Protein AF-A0A957YI51-F1 (afdb_monomer_lite)

Sequence (127 aa):
MATQTDQQYLSGVKQEYQYGFHDEVEAVFKAEKGLNHAVIDQISDHKKEPDWMRQFRHEALDIFFSKPEVTWGADLSGIDYDDIYYYLKPSAGAEKSWDDVPESIKNTFERLGIPEAERKFLAGVGA

Radius of gyration: 21.05 Å; chains: 1; bounding box: 51×34×49 Å

pLDDT: mean 77.15, std 16.67, range [40.56, 98.19]

Secondary structure (DSSP, 8-state):
---HHHHHHHHT-----TT-------EEEEPPSSSSHHHHHHHHHHHT--HHHHHHHHHHHHHHHHSPPP-SSS--TT--TTS----EEES-PPPSSTTTS-HHHHHHHHHTT--HHHHHHHTT---

Structure (mmCIF, N/CA/C/O backbone):
data_AF-A0A957YI51-F1
#
_entry.id   AF-A0A957YI51-F1
#
loop_
_atom_site.group_PDB
_atom_site.id
_atom_site.type_symbol
_atom_site.label_atom_id
_atom_site.label_alt_id
_atom_site.label_comp_id
_atom_site.label_asym_id
_atom_site.label_entity_id
_atom_site.label_seq_id
_atom_site.pdbx_PDB_ins_code
_atom_site.Cartn_x
_atom_site.Cartn_y
_atom_site.Cartn_z
_atom_site.occupancy
_atom_site.B_iso_or_equiv
_atom_site.auth_seq_id
_atom_site.auth_comp_id
_atom_site.auth_asym_id
_atom_site.auth_atom_id
_atom_site.pdbx_PDB_model_num
ATOM 1 N N . MET A 1 1 ? 28.084 -5.874 23.500 1.00 45.31 1 MET A N 1
ATOM 2 C CA . MET A 1 1 ? 27.596 -7.250 23.723 1.00 45.31 1 MET A CA 1
ATOM 3 C C . MET A 1 1 ? 26.633 -7.181 24.892 1.00 45.31 1 MET A C 1
ATOM 5 O O . MET A 1 1 ? 27.051 -6.690 25.932 1.00 45.31 1 MET A O 1
ATOM 9 N N . ALA A 1 2 ? 25.362 -7.540 24.703 1.00 43.53 2 ALA A N 1
ATOM 10 C CA . ALA A 1 2 ? 24.394 -7.557 25.801 1.00 43.53 2 ALA A CA 1
ATOM 11 C C . ALA A 1 2 ? 24.813 -8.620 26.830 1.00 43.53 2 ALA A C 1
ATOM 13 O O . ALA A 1 2 ? 25.266 -9.703 26.452 1.00 43.53 2 ALA A O 1
ATOM 14 N N . THR A 1 3 ? 24.742 -8.280 28.111 1.00 65.38 3 THR A N 1
ATOM 15 C CA . THR A 1 3 ? 25.159 -9.143 29.219 1.00 65.38 3 THR A CA 1
ATOM 16 C C . THR A 1 3 ? 24.106 -10.218 29.498 1.00 65.38 3 THR A C 1
ATOM 18 O O . THR A 1 3 ? 22.938 -10.081 29.140 1.00 65.38 3 THR A O 1
ATOM 21 N N . GLN A 1 4 ? 24.506 -11.306 30.160 1.00 58.78 4 GLN A N 1
ATOM 22 C CA . GLN A 1 4 ? 23.603 -12.397 30.561 1.00 58.78 4 GLN A CA 1
ATOM 23 C C . GLN A 1 4 ? 22.441 -11.890 31.440 1.00 58.78 4 GLN A C 1
ATOM 25 O O . GLN A 1 4 ? 21.329 -12.411 31.384 1.00 58.78 4 GLN A O 1
ATOM 30 N N . THR A 1 5 ? 22.690 -10.805 32.177 1.00 57.94 5 THR A N 1
ATOM 31 C CA . THR A 1 5 ? 21.710 -10.051 32.958 1.00 57.94 5 THR A CA 1
ATOM 32 C C . THR A 1 5 ? 20.639 -9.407 32.071 1.00 57.94 5 THR A C 1
ATOM 34 O O . THR A 1 5 ? 19.455 -9.511 32.380 1.00 57.94 5 THR A O 1
ATOM 37 N N . ASP A 1 6 ? 21.020 -8.819 30.931 1.00 52.44 6 ASP A N 1
ATOM 38 C CA . ASP A 1 6 ? 20.088 -8.169 29.996 1.00 52.44 6 ASP A CA 1
ATOM 39 C C . ASP A 1 6 ? 19.117 -9.185 29.369 1.00 52.44 6 ASP A C 1
ATOM 41 O O . ASP A 1 6 ? 17.923 -8.919 29.240 1.00 52.44 6 ASP A O 1
ATOM 45 N N . GLN A 1 7 ? 19.595 -10.394 29.049 1.00 55.66 7 GLN A N 1
ATOM 46 C CA . GLN A 1 7 ? 18.735 -11.475 28.546 1.00 55.66 7 GLN A CA 1
ATOM 47 C C . GLN A 1 7 ? 17.732 -11.968 29.600 1.00 55.66 7 GLN A C 1
ATOM 49 O O . GLN A 1 7 ? 16.598 -12.318 29.265 1.00 55.66 7 GLN A O 1
ATOM 54 N N . GLN A 1 8 ? 18.121 -11.962 30.876 1.00 60.22 8 GLN A N 1
ATOM 55 C CA . GLN A 1 8 ? 17.261 -12.380 31.981 1.00 60.22 8 GLN A CA 1
ATOM 56 C C . GLN A 1 8 ? 16.135 -11.366 32.240 1.00 60.22 8 GLN A C 1
ATOM 58 O O . GLN A 1 8 ? 14.993 -11.777 32.454 1.00 60.22 8 GLN A O 1
ATOM 63 N N . TYR A 1 9 ? 16.411 -10.062 32.109 1.00 57.12 9 TYR A N 1
ATOM 64 C CA . TYR A 1 9 ? 15.390 -9.006 32.166 1.00 57.12 9 TYR A CA 1
ATOM 65 C C . TYR A 1 9 ? 14.380 -9.086 31.012 1.00 57.12 9 TYR A C 1
ATOM 67 O O . TYR A 1 9 ? 13.189 -8.867 31.228 1.00 57.12 9 TYR A O 1
ATOM 75 N N . LEU A 1 10 ? 14.821 -9.450 29.805 1.00 55.34 10 LEU A N 1
ATOM 76 C CA . LEU A 1 10 ? 13.952 -9.546 28.625 1.00 55.34 10 LEU A CA 1
ATOM 77 C C . LEU A 1 10 ? 13.072 -10.808 28.612 1.00 55.34 10 LEU A C 1
ATOM 79 O O . LEU A 1 10 ? 12.015 -10.810 27.985 1.00 55.34 10 LEU A O 1
ATOM 83 N N . SER A 1 11 ? 13.457 -11.866 29.335 1.00 54.53 11 SER A N 1
ATOM 84 C CA . SER A 1 11 ? 12.711 -13.136 29.382 1.00 54.53 11 SER A CA 1
ATOM 85 C C . SER A 1 11 ? 11.302 -13.022 29.992 1.00 54.53 11 SER A C 1
ATOM 87 O O . SER A 1 11 ? 10.409 -13.781 29.617 1.00 54.53 11 SER A O 1
ATOM 89 N N . GLY A 1 12 ? 11.077 -12.042 30.878 1.00 47.72 12 GLY A N 1
ATOM 90 C CA . GLY A 1 12 ? 9.769 -11.731 31.473 1.00 47.72 12 GLY A CA 1
ATOM 91 C C . GLY A 1 12 ? 8.920 -10.748 30.657 1.00 47.72 12 GLY A C 1
ATOM 92 O O . GLY A 1 12 ? 7.750 -10.538 30.971 1.00 47.72 12 GLY A O 1
ATOM 93 N N . VAL A 1 13 ? 9.485 -10.171 29.589 1.00 49.03 13 VAL A N 1
ATOM 94 C CA . VAL A 1 13 ? 8.809 -9.251 28.656 1.00 49.03 13 VAL A CA 1
ATOM 95 C C . VAL A 1 13 ? 8.195 -10.033 27.486 1.00 49.03 13 VAL A C 1
ATOM 97 O O . VAL A 1 13 ? 8.062 -9.538 26.377 1.00 49.03 13 VAL A O 1
ATOM 100 N N . LYS A 1 14 ? 7.739 -11.265 27.729 1.00 46.00 14 LYS A N 1
ATOM 101 C CA . LYS A 1 14 ? 6.561 -11.789 27.023 1.00 46.00 14 LYS A CA 1
ATOM 102 C C . LYS A 1 14 ? 5.304 -11.321 27.756 1.00 46.00 14 LYS A C 1
ATOM 104 O O . LYS A 1 14 ? 4.459 -12.121 28.139 1.00 46.00 14 LYS A O 1
ATOM 109 N N . GLN A 1 15 ? 5.209 -10.018 28.008 1.00 53.44 15 GLN A N 1
ATOM 110 C CA . GLN A 1 15 ? 3.908 -9.421 28.258 1.00 53.44 15 GLN A CA 1
ATOM 111 C C . GLN A 1 15 ? 3.202 -9.508 26.908 1.00 53.44 15 GLN A C 1
ATOM 113 O O . GLN A 1 15 ? 3.546 -8.767 25.987 1.00 53.44 15 GLN A O 1
ATOM 118 N N . GLU A 1 16 ? 2.282 -10.462 26.758 1.00 51.34 16 GLU A N 1
ATOM 119 C CA . GLU A 1 16 ? 1.227 -10.317 25.761 1.00 51.34 16 GLU A CA 1
ATOM 120 C C . GLU A 1 16 ? 0.728 -8.880 25.873 1.00 51.34 16 GLU A C 1
ATOM 122 O O . GLU A 1 16 ? 0.451 -8.392 26.972 1.00 51.34 16 GLU A O 1
ATOM 127 N N . TYR A 1 17 ? 0.762 -8.167 24.753 1.00 48.41 17 TYR A N 1
ATOM 128 C CA . TYR A 1 17 ? 0.387 -6.768 24.686 1.00 48.41 17 TYR A CA 1
ATOM 129 C C . TYR A 1 17 ? -0.985 -6.615 25.362 1.00 48.41 17 TYR A C 1
ATOM 131 O O . TYR A 1 17 ? -1.987 -7.088 24.834 1.00 48.41 17 TYR A O 1
ATOM 139 N N . GLN A 1 18 ? -1.034 -6.014 26.561 1.00 54.97 18 GLN A N 1
ATOM 140 C CA . GLN A 1 18 ? -2.257 -5.988 27.386 1.00 54.97 18 GLN A CA 1
ATOM 141 C C . GLN A 1 18 ? -3.412 -5.225 26.715 1.00 54.97 18 GLN A C 1
ATOM 143 O O . GLN A 1 18 ? -4.568 -5.351 27.109 1.00 54.97 18 GLN A O 1
ATOM 148 N N . TYR A 1 19 ? -3.093 -4.473 25.662 1.00 55.12 19 TYR A N 1
ATOM 149 C CA . TYR A 1 19 ? -4.014 -3.742 24.802 1.00 55.12 19 TYR A CA 1
ATOM 150 C C . TYR A 1 19 ? -4.185 -4.411 23.426 1.00 55.12 19 TYR A C 1
ATOM 152 O O . TYR A 1 19 ? -4.542 -3.745 22.464 1.00 55.12 19 TYR A O 1
ATOM 160 N N . GLY A 1 20 ? -3.942 -5.724 23.311 1.00 52.91 20 GLY A N 1
ATOM 161 C CA . GLY A 1 20 ? -4.068 -6.530 22.081 1.00 52.91 20 GLY A CA 1
ATOM 162 C C . GLY A 1 20 ? -5.494 -6.763 21.612 1.00 52.91 20 GLY A C 1
ATOM 163 O O . GLY A 1 20 ? -5.789 -7.779 20.989 1.00 52.91 20 GLY A O 1
ATOM 164 N N . PHE A 1 21 ? -6.385 -5.832 21.925 1.00 64.38 21 PHE A N 1
ATOM 165 C CA . PHE A 1 21 ? -7.707 -5.831 21.356 1.00 64.38 21 PHE A CA 1
ATOM 166 C C . PHE A 1 21 ? -7.609 -5.444 19.885 1.00 64.38 21 PHE A C 1
ATOM 168 O O . PHE A 1 21 ? -7.009 -4.436 19.521 1.00 64.38 21 PHE A O 1
ATOM 175 N N . HIS A 1 22 ? -8.187 -6.282 19.040 1.00 61.22 22 HIS A N 1
ATOM 176 C CA . HIS A 1 22 ? -8.424 -5.966 17.649 1.00 61.22 22 HIS A CA 1
ATOM 177 C C . HIS A 1 22 ? -9.932 -5.838 17.478 1.00 61.22 22 HIS A C 1
ATOM 179 O O . HIS A 1 22 ? -10.688 -6.719 17.888 1.00 61.22 22 HIS A O 1
ATOM 185 N N . ASP A 1 23 ? -10.370 -4.741 16.881 1.00 64.38 23 ASP A N 1
ATOM 186 C CA . ASP A 1 23 ? -11.728 -4.666 16.371 1.00 64.38 23 ASP A CA 1
ATOM 187 C C . ASP A 1 23 ? -11.706 -5.220 14.947 1.00 64.38 23 ASP A C 1
ATOM 189 O O . ASP A 1 23 ? -10.830 -4.879 14.144 1.00 64.38 23 ASP A O 1
ATOM 193 N N . GLU A 1 24 ? -12.649 -6.104 14.628 1.00 62.59 24 GLU A N 1
ATOM 194 C CA . GLU A 1 24 ? -12.847 -6.526 13.246 1.00 62.59 24 GLU A CA 1
ATOM 195 C C . GLU A 1 24 ? -13.447 -5.352 12.473 1.00 62.59 24 GLU A C 1
ATOM 197 O O . GLU A 1 24 ? -14.633 -5.044 12.570 1.00 62.59 24 GLU A O 1
ATOM 202 N N . VAL A 1 25 ? -12.595 -4.642 11.736 1.00 62.69 25 VAL A N 1
ATOM 203 C CA . VAL A 1 25 ? -13.043 -3.585 10.835 1.00 62.69 25 VAL A CA 1
ATOM 204 C C . VAL A 1 25 ? -13.392 -4.228 9.503 1.00 62.69 25 VAL A C 1
ATOM 206 O O . VAL A 1 25 ? -12.512 -4.692 8.773 1.00 62.69 25 VAL A O 1
ATOM 209 N N . GLU A 1 26 ? -14.676 -4.223 9.155 1.00 65.88 26 GLU A N 1
ATOM 210 C CA . GLU A 1 26 ? -15.096 -4.564 7.800 1.00 65.88 26 GLU A CA 1
ATOM 211 C C . GLU A 1 26 ? -14.574 -3.491 6.841 1.00 65.88 26 GLU A C 1
ATOM 213 O O . GLU A 1 26 ? -14.992 -2.334 6.876 1.00 65.88 26 GLU A O 1
ATOM 218 N N . ALA A 1 27 ? -13.607 -3.844 5.999 1.00 65.75 27 ALA A N 1
ATOM 219 C CA . ALA A 1 27 ? -13.106 -2.949 4.967 1.00 65.75 27 ALA A CA 1
ATOM 220 C C . ALA A 1 27 ? -14.086 -2.916 3.784 1.00 65.75 27 ALA A C 1
ATOM 222 O O . ALA A 1 27 ? -14.526 -3.966 3.323 1.00 65.75 27 ALA A O 1
ATOM 223 N N . VAL A 1 28 ? -14.362 -1.731 3.223 1.00 75.75 28 VAL A N 1
ATOM 224 C CA . VAL A 1 28 ? -15.124 -1.611 1.953 1.00 75.75 28 VAL A CA 1
ATOM 225 C C . VAL A 1 28 ? -14.394 -2.320 0.830 1.00 75.75 28 VAL A C 1
ATOM 227 O O . VAL A 1 28 ? -14.995 -2.833 -0.111 1.00 75.75 28 VAL A O 1
ATOM 230 N N . PHE A 1 29 ? -13.069 -2.282 0.899 1.00 81.25 29 PHE A N 1
ATOM 231 C CA . PHE A 1 29 ? -12.224 -2.926 -0.070 1.00 81.25 29 PHE A CA 1
ATOM 232 C C . PHE A 1 29 ? -10.929 -3.366 0.582 1.00 81.25 29 PHE A C 1
ATOM 234 O O . PHE A 1 29 ? -10.285 -2.612 1.314 1.00 81.25 29 PHE A O 1
ATOM 241 N N . LYS A 1 30 ? -10.543 -4.590 0.261 1.00 85.50 30 LYS A N 1
ATOM 242 C CA . LYS A 1 30 ? -9.280 -5.188 0.643 1.00 85.50 30 LYS A CA 1
ATOM 243 C C . LYS A 1 30 ? -8.686 -5.760 -0.631 1.00 85.50 30 LYS A C 1
ATOM 245 O O . LYS A 1 30 ? -9.330 -6.591 -1.271 1.00 85.50 30 LYS A O 1
ATOM 250 N N . ALA A 1 31 ? -7.515 -5.265 -1.016 1.00 89.75 31 ALA A N 1
ATOM 251 C CA . ALA A 1 31 ? -6.793 -5.879 -2.117 1.00 89.75 31 ALA A CA 1
ATOM 252 C C . ALA A 1 31 ? -6.390 -7.310 -1.730 1.00 89.75 31 ALA A C 1
ATOM 254 O O . ALA A 1 31 ? -6.347 -7.654 -0.543 1.00 89.75 31 ALA A O 1
ATOM 255 N N . GLU A 1 32 ? -6.106 -8.145 -2.722 1.00 91.81 32 GLU A N 1
ATOM 256 C CA . GLU A 1 32 ? -5.492 -9.444 -2.472 1.00 91.81 32 GLU A CA 1
ATOM 257 C C . GLU A 1 32 ? -4.138 -9.273 -1.772 1.00 91.81 32 GLU A C 1
ATOM 259 O O . GLU A 1 32 ? -3.515 -8.205 -1.812 1.00 91.81 32 GLU A O 1
ATOM 264 N N . LYS A 1 33 ? -3.711 -10.323 -1.067 1.00 94.19 33 LYS A N 1
ATOM 265 C CA . LYS A 1 33 ? -2.382 -10.330 -0.468 1.00 94.19 33 LYS A CA 1
ATOM 266 C C . LYS A 1 33 ? -1.323 -10.414 -1.559 1.00 94.19 33 LYS A C 1
ATOM 268 O O . LYS A 1 33 ? -1.519 -11.064 -2.587 1.00 94.19 33 LYS A O 1
ATOM 273 N N . GLY A 1 34 ? -0.193 -9.793 -1.271 1.00 95.00 34 GLY A N 1
ATOM 274 C CA . GLY A 1 34 ? 1.035 -10.006 -2.004 1.00 95.00 34 GLY A CA 1
ATOM 275 C C . GLY A 1 34 ? 1.452 -8.863 -2.907 1.00 95.00 34 GLY A C 1
ATOM 276 O O . GLY A 1 34 ? 0.703 -7.926 -3.193 1.00 95.00 34 GLY A O 1
ATOM 277 N N . LEU A 1 35 ? 2.711 -8.933 -3.322 1.00 95.38 35 LEU A N 1
ATOM 278 C CA . LEU A 1 35 ? 3.374 -7.882 -4.075 1.00 95.38 35 LEU A CA 1
ATOM 279 C C . LEU A 1 35 ? 3.507 -8.304 -5.539 1.00 95.38 35 LEU A C 1
ATOM 281 O O . LEU A 1 35 ? 4.521 -8.850 -5.957 1.00 95.38 35 LEU A O 1
ATOM 285 N N . ASN A 1 36 ? 2.462 -8.075 -6.334 1.00 96.69 36 ASN A N 1
ATOM 286 C CA . ASN A 1 36 ? 2.433 -8.481 -7.741 1.00 96.69 36 ASN A CA 1
ATOM 287 C C . ASN A 1 36 ? 1.644 -7.498 -8.629 1.00 96.69 36 ASN A C 1
ATOM 289 O O . ASN A 1 36 ? 0.976 -6.582 -8.145 1.00 96.69 36 ASN A O 1
ATOM 293 N N . HIS A 1 37 ? 1.720 -7.692 -9.951 1.00 97.38 37 HIS A N 1
ATOM 294 C CA . HIS A 1 37 ? 1.043 -6.823 -10.921 1.00 97.38 37 HIS A CA 1
ATOM 295 C C . HIS A 1 37 ? -0.484 -6.857 -10.780 1.00 97.38 37 HIS A C 1
ATOM 297 O O . HIS A 1 37 ? -1.112 -5.809 -10.891 1.00 97.38 37 HIS A O 1
ATOM 303 N N . ALA A 1 38 ? -1.076 -8.014 -10.467 1.00 96.69 38 ALA A N 1
ATOM 304 C CA . ALA A 1 38 ? -2.524 -8.131 -10.313 1.00 96.69 38 ALA A CA 1
ATOM 305 C C . ALA A 1 38 ? -3.042 -7.284 -9.139 1.00 96.69 38 ALA A C 1
ATOM 307 O O . ALA A 1 38 ? -4.075 -6.632 -9.259 1.00 96.69 38 ALA A O 1
ATOM 308 N N . VAL A 1 39 ? -2.293 -7.211 -8.034 1.00 96.12 39 VAL A N 1
ATOM 309 C CA . VAL A 1 39 ? -2.624 -6.342 -6.894 1.00 96.12 39 VAL A CA 1
ATOM 310 C C . VAL A 1 39 ? -2.545 -4.862 -7.281 1.00 96.12 39 VAL A C 1
ATOM 312 O O . VAL A 1 39 ? -3.421 -4.083 -6.902 1.00 96.12 39 VAL A O 1
ATOM 315 N N . ILE A 1 40 ? -1.551 -4.460 -8.079 1.00 96.56 40 ILE A N 1
ATOM 316 C CA . ILE A 1 40 ? -1.463 -3.087 -8.609 1.00 96.56 40 ILE A CA 1
ATOM 317 C C . ILE A 1 40 ? -2.691 -2.764 -9.461 1.00 96.56 40 ILE A C 1
ATOM 319 O O . ILE A 1 40 ? -3.326 -1.732 -9.242 1.00 96.56 40 ILE A O 1
ATOM 323 N N . ASP A 1 41 ? -3.048 -3.661 -10.379 1.00 96.44 41 ASP A N 1
ATOM 324 C CA . ASP A 1 41 ? -4.219 -3.524 -11.243 1.00 96.44 41 ASP A CA 1
ATOM 325 C C . ASP A 1 41 ? -5.498 -3.353 -10.418 1.00 96.44 41 ASP A C 1
ATOM 327 O O . ASP A 1 41 ? -6.249 -2.395 -10.607 1.00 96.44 41 ASP A O 1
ATOM 331 N N . GLN A 1 42 ? -5.686 -4.224 -9.427 1.00 95.12 42 GLN A N 1
ATOM 332 C CA . GLN A 1 42 ? -6.834 -4.214 -8.528 1.00 95.12 42 GLN A CA 1
ATOM 333 C C . GLN A 1 42 ? -6.950 -2.890 -7.752 1.00 95.12 42 GLN A C 1
ATOM 335 O O . GLN A 1 42 ? -8.043 -2.330 -7.619 1.00 95.12 42 GLN A O 1
ATOM 340 N N . ILE A 1 43 ? -5.828 -2.370 -7.240 1.00 94.56 43 ILE A N 1
ATOM 341 C CA . ILE A 1 43 ? -5.780 -1.103 -6.498 1.00 94.56 43 ILE A CA 1
ATOM 342 C C . ILE A 1 43 ? -6.076 0.075 -7.426 1.00 94.56 43 ILE A C 1
ATOM 344 O O . ILE A 1 43 ? -6.879 0.945 -7.071 1.00 94.56 43 ILE A O 1
ATOM 348 N N . SER A 1 44 ? -5.441 0.127 -8.597 1.00 95.69 44 SER A N 1
ATOM 349 C CA . SER A 1 44 ? -5.625 1.221 -9.552 1.00 95.69 44 SER A CA 1
ATOM 350 C C . SER A 1 44 ? -7.056 1.262 -10.093 1.00 95.69 44 SER A C 1
ATOM 352 O O . SER A 1 44 ? -7.637 2.350 -10.151 1.00 95.69 44 SER A O 1
ATOM 354 N N . ASP A 1 45 ? -7.664 0.106 -10.376 1.00 94.50 45 ASP A N 1
ATOM 355 C CA . ASP A 1 45 ? -9.066 0.000 -10.797 1.00 94.50 45 ASP A CA 1
ATOM 356 C C . ASP A 1 45 ? -10.017 0.465 -9.682 1.00 94.50 45 ASP A C 1
ATOM 358 O O . ASP A 1 45 ? -10.928 1.264 -9.924 1.00 94.50 45 ASP A O 1
ATOM 362 N N . HIS A 1 46 ? -9.773 0.045 -8.432 1.00 92.12 46 HIS A N 1
ATOM 363 C CA . HIS A 1 46 ? -10.581 0.477 -7.288 1.00 92.12 46 HIS A CA 1
ATOM 364 C C . HIS A 1 46 ? -10.510 1.994 -7.065 1.00 92.12 46 HIS A C 1
ATOM 366 O O . HIS A 1 46 ? -11.520 2.651 -6.791 1.00 92.12 46 HIS A O 1
ATOM 372 N N . LYS A 1 47 ? -9.308 2.564 -7.174 1.00 91.94 47 LYS A N 1
ATOM 373 C CA . LYS A 1 47 ? -9.054 3.988 -6.938 1.00 91.94 47 LYS A CA 1
ATOM 374 C C . LYS A 1 47 ? -9.362 4.873 -8.146 1.00 91.94 47 LYS A C 1
ATOM 376 O O . LYS A 1 47 ? -9.372 6.092 -7.981 1.00 91.94 47 LYS A O 1
ATOM 381 N N . LYS A 1 48 ? -9.629 4.287 -9.320 1.00 93.62 48 LYS A N 1
ATOM 382 C CA . LYS A 1 48 ? -9.796 4.999 -10.598 1.00 93.62 48 LYS A CA 1
ATOM 383 C C . LYS A 1 48 ? -8.610 5.930 -10.872 1.00 93.62 48 LYS A C 1
ATOM 385 O O . LYS A 1 48 ? -8.783 7.113 -11.166 1.00 93.62 48 LYS A O 1
ATOM 390 N N . GLU A 1 49 ? -7.403 5.401 -10.678 1.00 93.19 49 GLU A N 1
ATOM 391 C CA . GLU A 1 49 ? -6.164 6.149 -10.896 1.00 93.19 49 GLU A CA 1
ATOM 392 C C . GLU A 1 49 ? -5.954 6.447 -12.392 1.00 93.19 49 GLU A C 1
ATOM 394 O O . GLU A 1 49 ? -6.402 5.679 -13.242 1.00 93.19 49 GLU A O 1
ATOM 399 N N . PRO A 1 50 ? -5.271 7.552 -12.738 1.00 97.06 50 PRO A N 1
ATOM 400 C CA . PRO A 1 50 ? -4.870 7.806 -14.117 1.00 97.06 50 PRO A CA 1
ATOM 401 C C . PRO A 1 50 ? -3.818 6.788 -14.586 1.00 97.06 50 PRO A C 1
ATOM 403 O O . PRO A 1 50 ? -2.968 6.365 -13.799 1.00 97.06 50 PRO A O 1
ATOM 406 N N . ASP A 1 51 ? -3.815 6.467 -15.882 1.00 96.31 51 ASP A N 1
ATOM 407 C CA . ASP A 1 51 ? -2.978 5.402 -16.466 1.00 96.31 51 ASP A CA 1
ATOM 408 C C . ASP A 1 51 ? -1.483 5.540 -16.156 1.00 96.31 51 ASP A C 1
ATOM 410 O O . ASP A 1 51 ? -0.807 4.547 -15.888 1.00 96.31 51 ASP A O 1
ATOM 414 N N . TRP A 1 52 ? -0.966 6.772 -16.126 1.00 97.25 52 TRP A N 1
ATOM 415 C CA . TRP A 1 52 ? 0.444 7.025 -15.820 1.00 97.25 52 TRP A CA 1
ATOM 416 C C . TRP A 1 52 ? 0.834 6.524 -14.422 1.00 97.25 52 TRP A C 1
ATOM 418 O O . TRP A 1 52 ? 1.960 6.079 -14.220 1.00 97.25 52 TRP A O 1
ATOM 428 N N . MET A 1 53 ? -0.088 6.568 -13.453 1.00 97.19 53 MET A N 1
ATOM 429 C CA . MET A 1 53 ? 0.171 6.121 -12.085 1.00 97.19 53 MET A CA 1
ATOM 430 C C . MET A 1 53 ? 0.212 4.595 -12.009 1.00 97.19 53 MET A C 1
ATOM 432 O O . MET A 1 53 ? 1.078 4.045 -11.333 1.00 97.19 53 MET A O 1
ATOM 436 N N . ARG A 1 54 ? -0.676 3.916 -12.745 1.00 97.00 54 ARG A N 1
ATOM 437 C CA . ARG A 1 54 ? -0.674 2.453 -12.875 1.00 97.00 54 ARG A CA 1
ATOM 438 C C . ARG A 1 54 ? 0.629 1.967 -13.508 1.00 97.00 54 ARG A C 1
ATOM 440 O O . ARG A 1 54 ? 1.304 1.113 -12.943 1.00 97.00 54 ARG A O 1
ATOM 447 N N . GLN A 1 55 ? 1.023 2.572 -14.629 1.00 97.88 55 GLN A N 1
ATOM 448 C CA . GLN A 1 55 ? 2.276 2.254 -15.326 1.00 97.88 55 GLN A CA 1
ATOM 449 C C . GLN A 1 55 ? 3.489 2.468 -14.419 1.00 97.88 55 GLN A C 1
ATOM 451 O O . GLN A 1 55 ? 4.296 1.558 -14.251 1.00 97.88 55 GLN A O 1
ATOM 456 N N . PHE A 1 56 ? 3.555 3.615 -13.740 1.00 98.19 56 PHE A N 1
ATOM 457 C CA . PHE A 1 56 ? 4.628 3.915 -12.797 1.00 98.19 56 PHE A CA 1
ATOM 458 C C . PHE A 1 56 ? 4.745 2.870 -11.676 1.00 98.19 56 PHE A C 1
ATOM 460 O O . PHE A 1 56 ? 5.850 2.487 -11.296 1.00 98.19 56 PHE A O 1
ATOM 467 N N . ARG A 1 57 ? 3.618 2.384 -11.138 1.00 97.56 57 ARG A N 1
ATOM 468 C CA . ARG A 1 57 ? 3.626 1.337 -10.104 1.00 97.56 57 ARG A CA 1
ATOM 469 C C . ARG A 1 57 ? 4.154 0.007 -10.638 1.00 97.56 57 ARG A C 1
ATOM 471 O O . ARG A 1 57 ? 4.919 -0.638 -9.929 1.00 97.56 57 ARG A O 1
ATOM 478 N N . HIS A 1 58 ? 3.777 -0.393 -11.853 1.00 98.12 58 HIS A N 1
ATOM 479 C CA . HIS A 1 58 ? 4.316 -1.611 -12.464 1.00 98.12 58 HIS A CA 1
ATOM 480 C C . HIS A 1 58 ? 5.820 -1.500 -12.718 1.00 98.12 58 HIS A C 1
ATOM 482 O O . HIS A 1 58 ? 6.561 -2.394 -12.327 1.00 98.12 58 HIS A O 1
ATOM 488 N N . GLU A 1 59 ? 6.287 -0.377 -13.266 1.00 98.19 59 GLU A N 1
ATOM 489 C CA . GLU A 1 59 ? 7.723 -0.143 -13.462 1.00 98.19 59 GLU A CA 1
ATOM 490 C C . GLU A 1 59 ? 8.487 -0.178 -12.132 1.00 98.19 59 GLU A C 1
ATOM 492 O O . GLU A 1 59 ? 9.563 -0.766 -12.033 1.00 98.19 59 GLU A O 1
ATOM 497 N N . ALA A 1 60 ? 7.924 0.416 -11.076 1.00 97.69 60 ALA A N 1
ATOM 498 C CA . ALA A 1 60 ? 8.516 0.373 -9.744 1.00 97.69 60 ALA A CA 1
ATOM 499 C C . ALA A 1 60 ? 8.583 -1.055 -9.178 1.00 97.69 60 ALA A C 1
ATOM 501 O O . ALA A 1 60 ? 9.564 -1.390 -8.512 1.00 97.69 60 ALA A O 1
ATOM 502 N N . LEU A 1 61 ? 7.576 -1.890 -9.452 1.00 97.25 61 LEU A N 1
ATOM 503 C CA . LEU A 1 61 ? 7.547 -3.296 -9.050 1.00 97.25 61 LEU A CA 1
ATOM 504 C C . LEU A 1 61 ? 8.635 -4.108 -9.764 1.00 97.25 61 LEU A C 1
ATOM 506 O O . LEU A 1 61 ? 9.391 -4.828 -9.112 1.00 97.25 61 LEU A O 1
ATOM 510 N N . ASP A 1 62 ? 8.771 -3.932 -11.077 1.00 97.69 62 ASP A N 1
ATOM 511 C CA . ASP A 1 62 ? 9.824 -4.582 -11.864 1.00 97.69 62 ASP A CA 1
ATOM 512 C C . ASP A 1 62 ? 11.213 -4.173 -11.359 1.00 97.69 62 ASP A C 1
ATOM 514 O O . ASP A 1 62 ? 12.107 -5.001 -11.160 1.00 97.69 62 ASP A O 1
ATOM 518 N N . ILE A 1 63 ? 11.387 -2.878 -11.078 1.00 97.25 63 ILE A N 1
ATOM 519 C CA . ILE A 1 63 ? 12.619 -2.344 -10.503 1.00 97.25 63 ILE A CA 1
ATOM 520 C C . ILE A 1 63 ? 12.877 -2.947 -9.120 1.00 97.25 63 ILE A C 1
ATOM 522 O O . ILE A 1 63 ? 14.024 -3.294 -8.836 1.00 97.25 63 ILE A O 1
ATOM 526 N N . PHE A 1 64 ? 11.857 -3.081 -8.273 1.00 94.31 64 PHE A N 1
ATOM 527 C CA . PHE A 1 64 ? 11.983 -3.684 -6.948 1.00 94.31 64 PHE A CA 1
ATOM 528 C C . PHE A 1 64 ? 12.514 -5.118 -7.040 1.00 94.31 64 PHE A C 1
ATOM 530 O O . PHE A 1 64 ? 13.552 -5.407 -6.448 1.00 94.31 64 PHE A O 1
ATOM 537 N N . PHE A 1 65 ? 11.895 -5.972 -7.860 1.00 93.50 65 PHE A N 1
ATOM 538 C CA . PHE A 1 65 ? 12.331 -7.364 -8.026 1.00 93.50 65 PHE A CA 1
ATOM 539 C C . PHE A 1 65 ? 13.662 -7.517 -8.769 1.00 93.50 65 PHE A C 1
ATOM 541 O O . PHE A 1 65 ? 14.352 -8.520 -8.601 1.00 93.50 65 PHE A O 1
ATOM 548 N N . SER A 1 66 ? 14.060 -6.526 -9.571 1.00 96.19 66 SER A N 1
ATOM 549 C CA . SER A 1 66 ? 15.379 -6.525 -10.216 1.00 96.19 66 SER A CA 1
ATOM 550 C C . SER A 1 66 ? 16.529 -6.179 -9.262 1.00 96.19 66 SER A C 1
ATOM 552 O O . SER A 1 66 ? 17.694 -6.428 -9.588 1.00 96.19 66 SER A O 1
ATOM 554 N N . LYS A 1 67 ? 16.238 -5.565 -8.108 1.00 91.56 67 LYS A N 1
ATOM 555 C CA . LYS A 1 67 ? 17.260 -5.152 -7.144 1.00 91.56 67 LYS A CA 1
ATOM 556 C C . LYS A 1 67 ? 17.550 -6.280 -6.154 1.00 91.56 67 LYS A C 1
ATOM 558 O O . LYS A 1 67 ? 16.623 -6.925 -5.679 1.00 91.56 67 LYS A O 1
ATOM 563 N N . PRO A 1 68 ? 18.827 -6.500 -5.799 1.00 89.12 68 PRO A N 1
ATOM 564 C CA . PRO A 1 68 ? 19.158 -7.423 -4.726 1.00 89.12 68 PRO A CA 1
ATOM 565 C C . PRO A 1 68 ? 18.665 -6.876 -3.384 1.00 89.12 68 PRO A C 1
ATOM 567 O O . PRO A 1 68 ? 18.569 -5.659 -3.193 1.00 89.12 68 PRO A O 1
ATOM 570 N N . GLU A 1 69 ? 18.421 -7.783 -2.441 1.00 84.69 69 GLU A N 1
ATOM 571 C CA . GLU A 1 69 ? 18.143 -7.414 -1.057 1.00 84.69 69 GLU A CA 1
ATOM 572 C C . GLU A 1 69 ? 19.269 -6.542 -0.491 1.00 84.69 69 GLU A C 1
ATOM 574 O O . GLU A 1 69 ? 20.463 -6.767 -0.728 1.00 84.69 69 GLU A O 1
ATOM 579 N N . VAL A 1 70 ? 18.883 -5.508 0.254 1.00 84.81 70 VAL A N 1
ATOM 580 C CA . VAL A 1 70 ? 19.848 -4.622 0.900 1.00 84.81 70 VAL A CA 1
ATOM 581 C C . VAL A 1 70 ? 20.511 -5.349 2.065 1.00 84.81 70 VAL A C 1
ATOM 583 O O . VAL A 1 70 ? 19.853 -5.955 2.900 1.00 84.81 70 VAL A O 1
ATOM 586 N N . THR A 1 71 ? 21.838 -5.277 2.132 1.00 82.94 71 THR A N 1
ATOM 587 C CA . THR A 1 71 ? 22.639 -5.955 3.167 1.00 82.94 71 THR A CA 1
ATOM 588 C C . THR A 1 71 ? 22.957 -5.068 4.369 1.00 82.94 71 THR A C 1
ATOM 590 O O . THR A 1 71 ? 23.612 -5.502 5.315 1.00 82.94 71 THR A O 1
ATOM 593 N N . TRP A 1 72 ? 22.534 -3.806 4.329 1.00 86.25 72 TRP A N 1
ATOM 594 C CA . TRP A 1 72 ? 22.739 -2.835 5.393 1.00 86.25 72 TRP A CA 1
ATOM 595 C C . TRP A 1 72 ? 21.401 -2.521 6.070 1.00 86.25 72 TRP A C 1
ATOM 597 O O . TRP A 1 72 ? 20.378 -2.402 5.402 1.00 86.25 72 TRP A O 1
ATOM 607 N N . GLY A 1 73 ? 21.416 -2.346 7.393 1.00 87.50 73 GLY A N 1
ATOM 608 C CA . GLY A 1 73 ? 20.220 -2.026 8.177 1.00 87.50 73 GLY A CA 1
ATOM 609 C C . GLY A 1 73 ? 19.643 -3.225 8.929 1.00 87.50 73 GLY A C 1
ATOM 610 O O . GLY A 1 73 ? 20.389 -4.079 9.406 1.00 87.50 73 GLY A O 1
ATOM 611 N N . ALA A 1 74 ? 18.320 -3.225 9.105 1.00 85.12 74 ALA A N 1
ATOM 612 C CA . ALA A 1 74 ? 17.602 -4.321 9.744 1.00 85.12 74 ALA A CA 1
ATOM 613 C C . ALA A 1 74 ? 17.584 -5.559 8.838 1.00 85.12 74 ALA A C 1
ATOM 615 O O . ALA A 1 74 ? 17.595 -5.437 7.616 1.00 85.12 74 ALA A O 1
ATOM 616 N N . ASP A 1 75 ? 17.537 -6.738 9.451 1.00 86.75 75 ASP A N 1
ATOM 617 C CA . ASP A 1 75 ? 17.381 -7.995 8.727 1.00 86.75 75 ASP A CA 1
ATOM 618 C C . ASP A 1 75 ? 15.976 -8.077 8.111 1.00 86.75 75 ASP A C 1
ATOM 620 O O . ASP A 1 75 ? 14.972 -8.002 8.823 1.00 86.75 75 ASP A O 1
ATOM 624 N N . LEU A 1 76 ? 15.921 -8.194 6.782 1.00 85.88 76 LEU A N 1
ATOM 625 C CA . LEU A 1 76 ? 14.683 -8.269 6.003 1.00 85.88 76 LEU A CA 1
ATOM 626 C C . LEU A 1 76 ? 14.318 -9.707 5.610 1.00 85.88 76 LEU A C 1
ATOM 628 O O . LEU A 1 76 ? 13.256 -9.913 5.030 1.00 85.88 76 LEU A O 1
ATOM 632 N N . SER A 1 77 ? 15.149 -10.701 5.946 1.00 85.25 77 SER A N 1
ATOM 633 C CA . SER A 1 77 ? 14.952 -12.102 5.536 1.00 85.25 77 SER A CA 1
ATOM 634 C C . SER A 1 77 ? 13.663 -12.735 6.071 1.00 85.25 77 SER A C 1
ATOM 636 O O . SER A 1 77 ? 13.186 -13.731 5.533 1.00 85.25 77 SER A O 1
ATOM 638 N N . GLY A 1 78 ? 13.082 -12.160 7.127 1.00 86.19 78 GLY A N 1
ATOM 639 C CA . GLY A 1 78 ? 11.806 -12.593 7.695 1.00 86.19 78 GLY A CA 1
ATOM 640 C C . GLY A 1 78 ? 10.565 -11.981 7.039 1.00 86.19 78 GLY A C 1
ATOM 641 O O . GLY A 1 78 ? 9.460 -12.276 7.488 1.00 86.19 78 GLY A O 1
ATOM 642 N N . ILE A 1 79 ? 10.713 -11.101 6.043 1.00 88.75 79 ILE A N 1
ATOM 643 C CA . ILE A 1 79 ? 9.575 -10.444 5.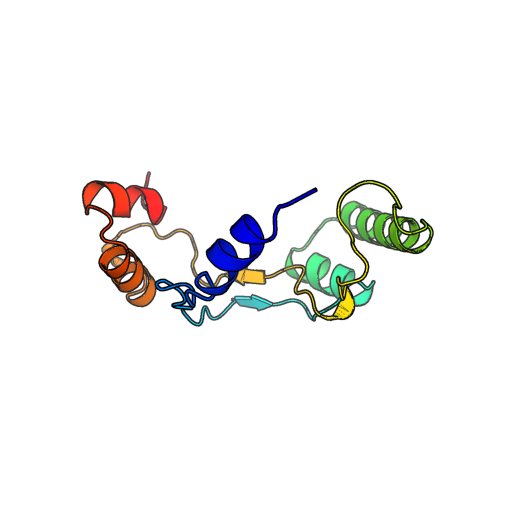393 1.00 88.75 79 ILE A CA 1
ATOM 644 C C . ILE A 1 79 ? 9.038 -11.334 4.275 1.00 88.75 79 ILE A C 1
ATOM 646 O O . ILE A 1 79 ? 9.676 -11.507 3.240 1.00 88.75 79 ILE A O 1
ATOM 650 N N . ASP A 1 80 ? 7.822 -11.835 4.469 1.00 92.25 80 ASP A N 1
ATOM 651 C CA . ASP A 1 80 ? 7.041 -12.462 3.410 1.00 92.25 80 ASP A CA 1
ATOM 652 C C . ASP A 1 80 ? 6.216 -11.392 2.681 1.00 92.25 80 ASP A C 1
ATOM 654 O O . ASP A 1 80 ? 5.170 -10.952 3.163 1.00 92.25 80 ASP A O 1
ATOM 658 N N . TYR A 1 81 ? 6.711 -10.935 1.528 1.00 91.88 81 TYR A N 1
ATOM 659 C CA . TYR A 1 81 ? 6.025 -9.930 0.711 1.00 91.88 81 TYR A CA 1
ATOM 660 C C . TYR A 1 81 ? 4.702 -10.440 0.130 1.00 91.88 81 TYR A C 1
ATOM 662 O O . TYR A 1 81 ? 3.841 -9.624 -0.200 1.00 91.88 81 TYR A O 1
ATOM 670 N N . ASP A 1 82 ? 4.510 -11.758 0.043 1.00 93.00 82 ASP A N 1
ATOM 671 C CA . ASP A 1 82 ? 3.284 -12.363 -0.472 1.00 93.00 82 ASP A CA 1
ATOM 672 C C . ASP A 1 82 ? 2.167 -12.404 0.581 1.00 93.00 82 ASP A C 1
ATOM 674 O O . ASP A 1 82 ? 0.991 -12.476 0.222 1.00 93.00 82 ASP A O 1
ATOM 678 N N . ASP A 1 83 ? 2.491 -12.271 1.873 1.00 93.56 83 ASP A N 1
ATOM 679 C CA . ASP A 1 83 ? 1.504 -12.326 2.962 1.00 93.56 83 ASP A CA 1
ATOM 680 C C . ASP A 1 83 ? 0.957 -10.948 3.400 1.00 93.56 83 ASP A C 1
ATOM 682 O O . ASP A 1 83 ? 0.089 -10.843 4.278 1.00 93.56 83 ASP A O 1
ATOM 686 N N . ILE A 1 84 ? 1.421 -9.867 2.770 1.00 92.25 84 ILE A N 1
ATOM 687 C CA . ILE A 1 84 ? 1.089 -8.488 3.150 1.00 92.25 84 ILE A CA 1
ATOM 688 C C . ILE A 1 84 ? -0.133 -7.974 2.375 1.00 92.25 84 ILE A C 1
ATOM 690 O O . ILE A 1 84 ? -0.242 -8.121 1.159 1.00 92.25 84 ILE A O 1
ATOM 694 N N . TYR A 1 85 ? -1.042 -7.290 3.078 1.00 91.25 85 TYR A N 1
ATOM 695 C CA . TYR A 1 85 ? -2.084 -6.472 2.452 1.00 91.25 85 TYR A CA 1
ATOM 696 C C . TYR A 1 85 ? -1.559 -5.056 2.195 1.00 91.25 85 TYR A C 1
ATOM 698 O O . TYR A 1 85 ? -1.457 -4.250 3.118 1.00 91.25 85 TYR A O 1
ATOM 706 N N . TYR A 1 86 ? -1.264 -4.731 0.936 1.00 91.88 86 TYR A N 1
ATOM 707 C CA . TYR A 1 86 ? -0.712 -3.421 0.557 1.00 91.88 86 TYR A CA 1
ATOM 708 C C . TYR A 1 86 ? -1.747 -2.299 0.473 1.00 91.88 86 TYR A C 1
ATOM 710 O O . TYR A 1 86 ? -1.391 -1.119 0.475 1.00 91.88 86 TYR A O 1
ATOM 718 N N . TYR A 1 87 ? -3.032 -2.644 0.398 1.00 90.94 87 TYR A N 1
ATOM 719 C CA . TYR A 1 87 ? -4.101 -1.660 0.357 1.00 90.94 87 TYR A CA 1
ATOM 720 C C . TYR A 1 87 ? -5.376 -2.177 1.014 1.00 90.94 87 TYR A C 1
ATOM 722 O O . TYR A 1 87 ? -5.892 -3.251 0.693 1.00 90.94 87 TYR A O 1
ATOM 730 N N . LEU A 1 88 ? -5.902 -1.357 1.918 1.00 88.88 88 LEU A N 1
ATOM 731 C CA . LEU A 1 88 ? -7.162 -1.575 2.604 1.00 88.88 88 LEU A CA 1
ATOM 732 C C . LEU A 1 88 ? -7.892 -0.237 2.698 1.00 88.88 88 LEU A C 1
ATOM 734 O O . LEU A 1 88 ? -7.326 0.763 3.141 1.00 88.88 88 LEU A O 1
ATOM 738 N N . LYS A 1 89 ? -9.151 -0.218 2.266 1.00 83.06 89 LYS A N 1
ATOM 739 C CA . LYS A 1 89 ? -10.037 0.934 2.391 1.00 83.06 89 LYS A CA 1
ATOM 740 C C . LYS A 1 89 ? -11.018 0.685 3.541 1.00 83.06 89 LYS A C 1
ATOM 742 O O . LYS A 1 89 ? -11.889 -0.178 3.395 1.00 83.06 89 LYS A O 1
ATOM 747 N N . PRO A 1 90 ? -10.906 1.414 4.663 1.00 74.69 90 PRO A N 1
ATOM 748 C CA . PRO A 1 90 ? -11.833 1.259 5.779 1.00 74.69 90 PRO A CA 1
ATOM 749 C C . PRO A 1 90 ? -13.261 1.674 5.384 1.00 74.69 90 PRO A C 1
ATOM 751 O O . PRO A 1 90 ? -13.448 2.519 4.505 1.00 74.69 90 PRO A O 1
ATOM 754 N N . SER A 1 91 ? -14.259 1.051 6.018 1.00 65.75 91 SER A N 1
ATOM 755 C CA . SER A 1 91 ? -15.696 1.370 5.889 1.00 65.75 91 SER A CA 1
ATOM 756 C C . SER A 1 91 ? -16.099 2.684 6.519 1.00 65.75 91 SER A C 1
ATOM 758 O O . SER A 1 91 ? -16.975 3.363 5.983 1.00 65.75 91 SER A O 1
ATOM 760 N N . ALA A 1 92 ? -15.431 3.073 7.600 1.00 60.16 92 ALA A N 1
ATOM 761 C CA . ALA A 1 92 ? -15.675 4.346 8.245 1.00 60.16 92 ALA A CA 1
ATOM 762 C C . ALA A 1 92 ? -15.186 5.490 7.341 1.00 60.16 92 ALA A C 1
ATOM 764 O O . ALA A 1 92 ? -13.985 5.704 7.156 1.00 60.16 92 ALA A O 1
ATOM 765 N N . GLY A 1 93 ? -16.134 6.222 6.754 1.00 58.91 93 GLY A N 1
ATOM 766 C CA . GLY A 1 93 ? -15.871 7.583 6.301 1.00 58.91 93 GLY A CA 1
ATOM 767 C C . GLY A 1 93 ? -15.603 8.486 7.506 1.00 58.91 93 GLY A C 1
ATOM 768 O O . GLY A 1 93 ? -15.935 8.134 8.633 1.00 58.91 93 GLY A O 1
ATOM 769 N N . ALA A 1 94 ? -15.015 9.661 7.278 1.00 55.91 94 ALA A N 1
ATOM 770 C CA . ALA A 1 94 ? -15.036 10.705 8.296 1.00 55.91 94 ALA A CA 1
ATOM 771 C C . ALA A 1 94 ? -16.499 11.074 8.561 1.00 55.91 94 ALA A C 1
ATOM 773 O O . ALA A 1 94 ? -17.222 11.478 7.642 1.00 55.91 94 ALA A O 1
ATOM 774 N N . GLU A 1 95 ? -16.942 10.883 9.791 1.00 61.19 95 GLU A N 1
ATOM 775 C CA . GLU A 1 95 ? -18.314 11.166 10.162 1.00 61.19 95 GLU A CA 1
ATOM 776 C C . GLU A 1 95 ? -18.483 12.595 10.644 1.00 61.19 95 GLU A C 1
ATOM 778 O O . GLU A 1 95 ? -17.562 13.236 11.148 1.00 61.19 95 GLU A O 1
ATOM 783 N N . LYS A 1 96 ? -19.685 13.121 10.417 1.00 58.25 96 LYS A N 1
ATOM 784 C CA . LYS A 1 96 ? -19.987 14.539 10.622 1.00 58.25 96 LYS A CA 1
ATOM 785 C C . LYS A 1 96 ? -20.340 14.853 12.072 1.00 58.25 96 LYS A C 1
ATOM 787 O O . LYS A 1 96 ? -20.278 16.015 12.460 1.00 58.25 96 LYS A O 1
ATOM 792 N N . SER A 1 97 ? -20.722 13.842 12.851 1.00 64.69 97 SER A N 1
ATOM 793 C CA . SER A 1 97 ? -21.126 13.961 14.249 1.00 64.69 97 SER A CA 1
ATOM 794 C C . SER A 1 97 ? -20.524 12.836 15.086 1.00 64.69 97 SER A C 1
ATOM 796 O O . SER A 1 97 ? -20.346 11.721 14.612 1.00 64.69 97 SER A O 1
ATOM 798 N N . TRP A 1 98 ? -20.266 13.112 16.365 1.00 68.25 98 TRP A N 1
ATOM 799 C CA . TRP A 1 98 ? -19.860 12.100 17.341 1.00 68.25 98 TRP A CA 1
ATOM 800 C C . TRP A 1 98 ? -20.950 11.040 17.529 1.00 68.25 98 TRP A C 1
ATOM 802 O O . TRP A 1 98 ? -20.652 9.882 17.812 1.00 68.25 98 TRP A O 1
ATOM 812 N N . ASP A 1 99 ? -22.213 11.422 17.344 1.00 69.56 99 ASP A N 1
ATOM 813 C CA . ASP A 1 99 ? -23.343 10.504 17.452 1.00 69.56 99 ASP A CA 1
ATOM 814 C C . ASP A 1 99 ? -23.341 9.466 16.335 1.00 69.56 99 ASP A C 1
ATOM 816 O O . ASP A 1 99 ? -23.707 8.320 16.595 1.00 69.56 99 ASP A O 1
ATOM 820 N N . ASP A 1 100 ? -22.833 9.831 15.158 1.00 68.56 100 ASP A N 1
ATOM 821 C CA . ASP A 1 100 ? -22.745 8.926 14.017 1.00 68.56 100 ASP A CA 1
ATOM 822 C C . ASP A 1 100 ? -21.680 7.837 14.258 1.00 68.56 100 ASP A C 1
ATOM 824 O O . ASP A 1 100 ? -21.819 6.742 13.711 1.00 68.56 100 ASP A O 1
ATOM 828 N N . VAL A 1 101 ? -20.678 8.102 15.129 1.00 70.75 101 VAL A N 1
ATOM 829 C CA . VAL A 1 101 ? -19.478 7.248 15.285 1.00 70.75 101 VAL A CA 1
ATOM 830 C C . VAL A 1 101 ? -19.886 5.826 15.649 1.00 70.75 101 VAL A C 1
ATOM 832 O O . VAL A 1 101 ? -20.609 5.655 16.644 1.00 70.75 101 VAL A O 1
ATOM 835 N N . PRO A 1 102 ? -19.416 4.798 14.905 1.00 74.12 102 PRO A N 1
ATOM 836 C CA . PRO A 1 102 ? -19.765 3.418 15.180 1.00 74.12 102 PRO A CA 1
ATOM 837 C C . PRO A 1 102 ? -19.454 3.055 16.627 1.00 74.12 102 PRO A C 1
ATOM 839 O O . PRO A 1 10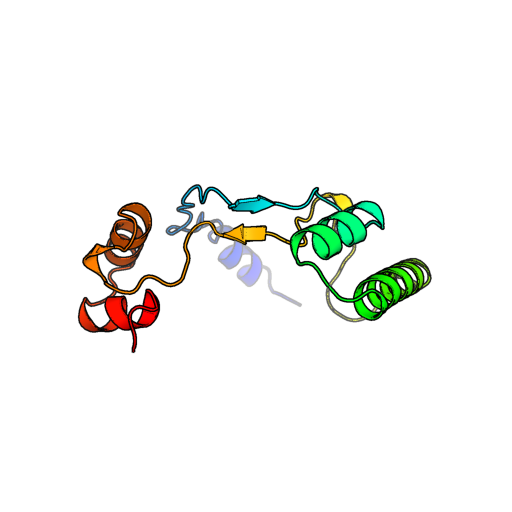2 ? -18.433 3.454 17.195 1.00 74.12 102 PRO A O 1
ATOM 842 N N . GLU A 1 103 ? -20.339 2.269 17.230 1.00 74.88 103 GLU A N 1
ATOM 843 C CA . GLU A 1 103 ? -20.263 1.918 18.648 1.00 74.88 103 GLU A CA 1
ATOM 844 C C . GLU A 1 103 ? -18.953 1.195 19.002 1.00 74.88 103 GLU A C 1
ATOM 846 O O . GLU A 1 103 ? -18.388 1.433 20.066 1.00 74.88 103 GLU A O 1
ATOM 851 N N . SER A 1 104 ? -18.397 0.403 18.078 1.00 73.06 104 SER A N 1
ATOM 852 C CA . SER A 1 104 ? -17.080 -0.231 18.233 1.00 73.06 104 SER A CA 1
ATOM 853 C 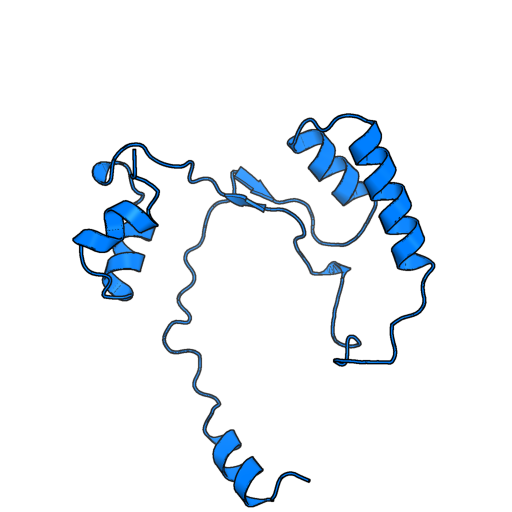C . SER A 1 104 ? -15.961 0.787 18.474 1.00 73.06 104 SER A C 1
ATOM 855 O O . SER A 1 104 ? -15.159 0.627 19.391 1.00 73.06 104 SER A O 1
ATOM 857 N N . ILE A 1 105 ? -15.953 1.887 17.720 1.00 73.88 105 ILE A N 1
ATOM 858 C CA . ILE A 1 105 ? -14.962 2.957 17.851 1.00 73.88 105 ILE A CA 1
ATOM 859 C C . ILE A 1 105 ? -15.155 3.718 19.171 1.00 73.88 105 ILE A C 1
ATOM 861 O O . ILE A 1 105 ? -14.176 3.998 19.868 1.00 73.88 105 ILE A O 1
ATOM 865 N N . LYS A 1 106 ? -16.405 4.002 19.565 1.00 75.62 106 LYS A N 1
ATOM 866 C CA . LYS A 1 106 ? -16.726 4.626 20.866 1.00 75.62 106 LYS A CA 1
ATOM 867 C C . LYS A 1 106 ? -16.235 3.767 22.034 1.00 75.62 106 LYS A C 1
ATOM 869 O O . LYS A 1 106 ? -15.551 4.280 22.922 1.00 75.62 106 LYS A O 1
ATOM 874 N N . ASN A 1 107 ? -16.496 2.462 21.979 1.00 80.31 107 ASN A N 1
ATOM 875 C CA . ASN A 1 107 ? -16.043 1.491 22.975 1.00 80.31 107 ASN A CA 1
ATOM 876 C C . ASN A 1 107 ? -14.513 1.427 23.044 1.00 80.31 107 ASN A C 1
ATOM 878 O O . ASN A 1 107 ? -13.943 1.347 24.131 1.00 80.31 107 ASN A O 1
ATOM 882 N N . THR A 1 108 ? -13.825 1.526 21.906 1.00 75.62 108 THR A N 1
ATOM 883 C CA . THR A 1 108 ? -12.359 1.573 21.872 1.00 75.62 108 THR A CA 1
ATOM 884 C C . THR A 1 108 ? -11.802 2.849 22.509 1.00 75.62 108 THR A C 1
ATOM 886 O O . THR A 1 108 ? -10.867 2.765 23.308 1.00 75.62 108 THR A O 1
ATOM 889 N N . PHE A 1 109 ? -12.417 4.017 22.290 1.00 75.81 109 PHE A N 1
ATOM 890 C CA . PHE A 1 109 ? -12.040 5.250 22.997 1.00 75.81 109 PHE A CA 1
ATOM 891 C C . PHE A 1 109 ? -12.256 5.167 24.517 1.00 75.81 109 PHE A C 1
ATOM 893 O O . PHE A 1 109 ? -11.448 5.699 25.284 1.00 75.81 109 PHE A O 1
ATOM 900 N N . GLU A 1 110 ? -13.319 4.495 24.966 1.00 77.38 110 GLU A N 1
ATOM 901 C CA . GLU A 1 110 ? -13.586 4.253 26.389 1.00 77.38 110 GLU A CA 1
ATOM 902 C C . GLU A 1 110 ? -12.568 3.312 27.022 1.00 77.38 110 GLU A C 1
ATOM 904 O O . GLU A 1 110 ? -12.029 3.619 28.086 1.00 77.38 110 GLU A O 1
ATOM 909 N N . ARG A 1 111 ? -12.244 2.208 26.344 1.00 76.25 111 ARG A N 1
ATOM 910 C CA . ARG A 1 111 ? -11.23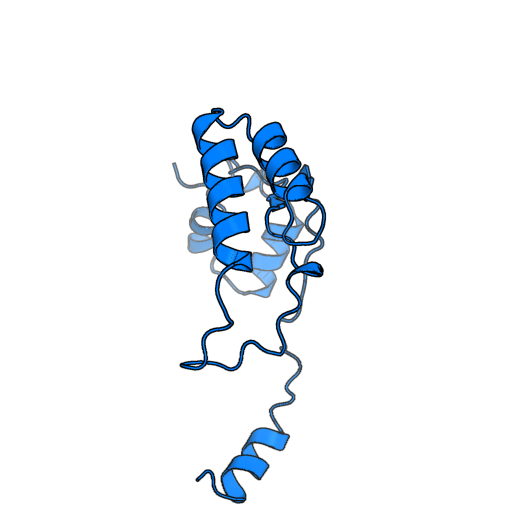2 1.240 26.792 1.00 76.25 111 ARG A CA 1
ATOM 911 C C . ARG A 1 111 ? -9.839 1.853 26.886 1.00 76.25 111 ARG A C 1
ATOM 913 O O . ARG A 1 111 ? -9.074 1.482 27.771 1.00 76.25 111 ARG A O 1
ATOM 920 N N . LEU A 1 112 ? -9.527 2.797 26.000 1.00 72.56 112 LEU A N 1
ATOM 921 C CA . LEU A 1 112 ? -8.280 3.563 26.021 1.00 72.56 112 LEU A CA 1
ATOM 922 C C . LEU A 1 112 ? -8.268 4.678 27.082 1.00 72.56 112 LEU A C 1
ATOM 924 O O . LEU A 1 112 ? -7.220 5.272 27.318 1.00 72.56 112 LEU A O 1
ATOM 928 N N . GLY A 1 113 ? -9.405 4.975 27.721 1.00 73.75 113 GLY A N 1
ATOM 929 C CA . GLY A 1 113 ? -9.508 6.024 28.736 1.00 73.75 113 GLY A CA 1
A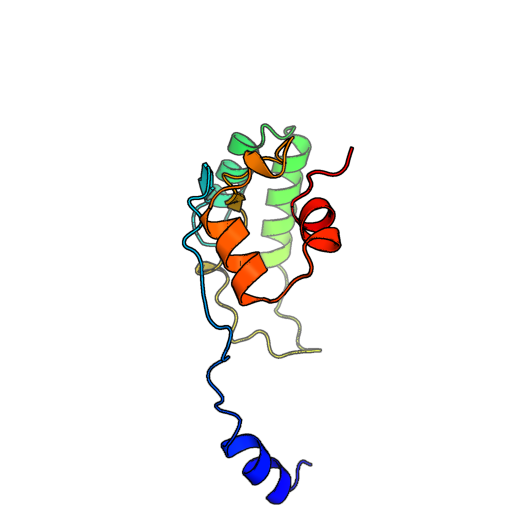TOM 930 C C . GLY A 1 113 ? -9.366 7.444 28.180 1.00 73.75 113 GLY A C 1
ATOM 931 O O . GLY A 1 113 ? -9.016 8.357 28.924 1.00 73.75 113 GLY A O 1
ATOM 932 N N . ILE A 1 114 ? -9.626 7.646 26.883 1.00 73.38 114 ILE A N 1
ATOM 933 C CA . ILE A 1 114 ? -9.453 8.948 26.228 1.00 73.38 114 ILE A CA 1
ATOM 934 C C . ILE A 1 114 ? -10.538 9.919 26.735 1.00 73.38 114 ILE A C 1
ATOM 936 O O . ILE A 1 114 ? -11.728 9.572 26.672 1.00 73.38 114 ILE A O 1
ATOM 940 N N . PRO A 1 115 ? -10.178 11.122 27.232 1.00 76.25 115 PRO A N 1
ATOM 941 C CA . PRO A 1 115 ? -11.140 12.121 27.696 1.00 76.25 115 PRO A CA 1
ATOM 942 C C . PRO A 1 115 ? -12.122 12.539 26.598 1.00 76.25 115 PRO A C 1
ATOM 944 O O . PRO A 1 115 ? -11.740 12.698 25.442 1.00 76.25 115 PRO A O 1
ATOM 947 N N . GLU A 1 116 ? -13.385 12.787 26.955 1.00 68.94 116 GLU A N 1
ATOM 948 C CA . GLU A 1 116 ? -14.458 13.121 26.000 1.00 68.94 116 GLU A CA 1
ATOM 949 C C . GLU A 1 116 ? -14.108 14.304 25.076 1.00 68.94 116 GLU A C 1
ATOM 951 O O . GLU A 1 116 ? -14.433 14.293 23.888 1.00 68.94 116 GLU A O 1
ATOM 956 N N . ALA A 1 117 ? -13.382 15.294 25.605 1.00 67.38 117 ALA A N 1
ATOM 957 C CA . ALA A 1 117 ? -12.927 16.458 24.850 1.00 67.38 117 ALA A CA 1
ATOM 958 C C . ALA A 1 117 ? -11.984 16.096 23.683 1.00 67.38 117 ALA A C 1
ATOM 960 O O . ALA A 1 117 ? -12.016 16.758 22.648 1.00 67.38 117 ALA A O 1
ATOM 961 N N . GLU A 1 118 ? -11.181 15.036 23.819 1.00 64.75 118 GLU A N 1
ATOM 962 C CA . GLU A 1 118 ? -10.223 14.579 22.801 1.00 64.75 118 GLU A CA 1
ATOM 963 C C . GLU A 1 118 ? -10.852 13.599 21.801 1.00 64.75 118 GLU A C 1
ATOM 965 O O . GLU A 1 118 ? -10.423 13.513 20.649 1.00 64.75 118 GLU A O 1
ATOM 970 N N . ARG A 1 119 ? -11.923 12.905 22.203 1.00 69.69 119 ARG A N 1
ATOM 971 C CA . ARG A 1 119 ? -12.618 11.923 21.357 1.00 69.69 119 ARG A CA 1
ATOM 972 C C . ARG A 1 119 ? -13.184 12.533 20.075 1.00 69.69 119 ARG A C 1
ATOM 974 O O . ARG A 1 119 ? -13.038 11.949 19.007 1.00 69.69 119 ARG A O 1
ATOM 981 N N . LYS A 1 120 ? -13.781 13.729 20.162 1.00 65.12 120 LYS A N 1
ATOM 982 C CA . LYS A 1 120 ? -14.371 14.432 19.004 1.00 65.12 120 LYS A CA 1
ATOM 983 C C . LYS A 1 120 ? -13.324 14.783 17.946 1.00 65.12 120 LYS A C 1
ATOM 985 O O . LYS A 1 120 ? -13.580 14.649 16.754 1.00 65.12 120 LYS A O 1
ATOM 990 N N . PHE A 1 121 ? -12.135 15.188 18.390 1.00 65.75 121 PHE A N 1
ATOM 991 C CA . PHE A 1 121 ? -11.016 15.504 17.508 1.00 65.75 121 PHE A CA 1
ATOM 992 C C . PHE A 1 121 ? -10.455 14.243 16.835 1.00 65.75 121 PHE A C 1
ATOM 994 O O . PHE A 1 121 ? -10.290 14.211 15.618 1.00 65.75 121 PHE A O 1
ATOM 1001 N N . LEU A 1 122 ? -10.214 13.183 17.613 1.00 64.81 122 LEU A N 1
ATOM 1002 C CA . LEU A 1 122 ? -9.615 11.937 17.120 1.00 64.81 122 LEU A CA 1
ATOM 1003 C C . LEU A 1 122 ? -10.559 11.105 16.244 1.00 64.81 122 LEU A C 1
ATOM 1005 O O . LEU A 1 122 ? -10.093 10.387 15.364 1.00 64.81 122 LEU A O 1
ATOM 1009 N N . ALA A 1 123 ? -11.872 11.226 16.441 1.00 63.53 123 ALA A N 1
ATOM 1010 C CA . ALA A 1 123 ? -12.875 10.606 15.579 1.00 63.53 123 ALA A CA 1
ATOM 1011 C C . ALA A 1 123 ? -13.075 11.335 14.237 1.00 63.53 123 ALA A C 1
ATOM 1013 O O . ALA A 1 123 ? -13.897 10.912 13.430 1.00 63.53 123 ALA A O 1
ATOM 1014 N N . GLY A 1 12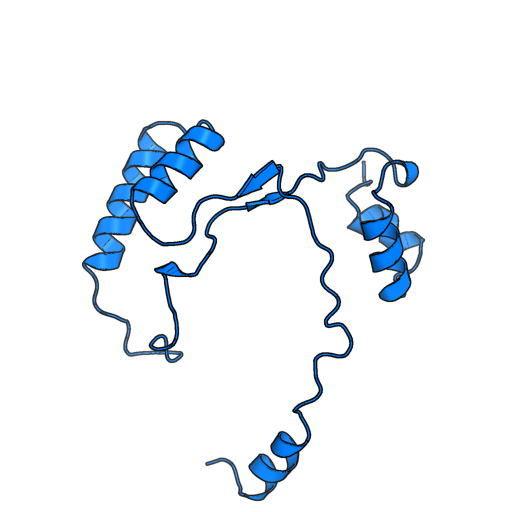4 ? -12.348 12.430 13.980 1.00 60.25 124 GLY A N 1
ATOM 1015 C CA . GLY A 1 124 ? -12.469 13.189 12.733 1.00 60.25 124 GLY A CA 1
ATOM 1016 C C . GLY A 1 124 ? -13.720 14.070 12.650 1.00 60.25 124 GLY A C 1
ATOM 1017 O O . GLY A 1 124 ? -14.002 14.612 11.585 1.00 60.25 124 GLY A O 1
ATOM 1018 N N . VAL A 1 125 ? -14.427 14.275 13.768 1.00 55.56 125 VAL A N 1
ATOM 1019 C CA . VAL A 1 125 ? -15.653 15.092 13.887 1.00 55.56 125 VAL A CA 1
ATOM 1020 C C . VAL A 1 125 ? -15.304 16.584 14.082 1.00 55.56 125 VAL A C 1
ATOM 1022 O O . VAL A 1 125 ? -15.935 17.321 14.833 1.00 55.56 125 VAL A O 1
ATOM 1025 N N . GLY A 1 126 ? -14.226 17.048 13.453 1.00 48.62 126 GLY A N 1
ATOM 1026 C CA . GLY A 1 126 ? -13.680 18.392 13.639 1.00 48.62 126 GLY A CA 1
ATOM 1027 C C . GLY A 1 126 ? -13.783 19.247 12.382 1.00 48.62 126 GLY A C 1
ATOM 1028 O O . GLY A 1 126 ? -12.789 19.382 11.672 1.00 48.62 126 GLY A O 1
ATOM 1029 N N . ALA A 1 127 ? -14.957 19.835 12.138 1.00 40.56 127 ALA A N 1
ATOM 1030 C CA . ALA A 1 127 ? -15.149 21.038 11.323 1.00 40.56 127 ALA A CA 1
ATOM 1031 C C . ALA A 1 127 ? -16.353 21.831 11.847 1.00 40.56 127 ALA A C 1
ATOM 1033 O O . ALA A 1 127 ? -17.441 21.224 11.965 1.00 40.56 127 ALA A O 1
#

Foldseek 3Di:
DDDPVNVVVCVVPPPPPPLPDDDPFDFPDFFAFAQDLVSLVVVCVVVVPDPVVSVVSRVVSVVVVVDDDDPDDDDCVPDDRRGDGPDTHTPDDQDQDPVVQDVVLVVSCVVVVPDPVVSCVVSNNDD